Protein AF-A0A819YA08-F1 (afdb_monomer_lite)

Secondary structure (DSSP, 8-state):
--------------HHHHHHHHHHHHHHHHHIIIIIHHHHHHHHHHHHHHT---TTSTTTHHHHHHHHHHHHHHHHHHHHHHHH-TTSS--S---TTSPPSS---PPPTT----S-HHHHHHHHHTSS-TTS---HHHHHHHHHHHH---HHHH-

Radius of gyration: 28.27 Å; chains: 1; bounding box: 55×30×80 Å

Foldseek 3Di:
DDDDPPPPPPCPDDPVVVVVVVVVVVVVVVCCVPPVVVVVVVVVVVVVVVVDPDPVVPVVVVVVVVCVVVVVVVVVVVVVVVVVCPPPPDPPPPPVPDDPPFDFDDQDPQADDDPDPVLCRCLRRVLAVVSSDHDLVSQLVSCCPPVVDDSVVSD

InterPro domains:
  IPR000028 Chloroperoxidase [PF01328] (102-154)
  IPR000028 Chloroperoxidase [PS51405] (100-155)
  IPR036851 Chloroperoxidase-like superfamily [G3DSA:1.10.489.10] (84-155)
  IPR036851 Chloroperoxidase-like superfamily [SSF47571] (97-154)

Sequence (155 aa):
MSNTVGSVANRAGRPKDRQLIKILFINITVYIIFNLMPAVMYPYQQIVQYQSKSLAQSQMNSFLMVSSPIIFFIWVILIVQCFSFPHLASKRNLDCNQPPDHPFIPPGPNDIRGPCPALNTAANHGYLNRSGITNFDELVIMQQDLYNIGLDLAI

Organism: NCBI:txid433720

pLDDT: mean 73.04, std 16.31, range [37.31, 95.19]

Structure (mmCIF, N/CA/C/O backbone):
data_AF-A0A819YA08-F1
#
_entry.id   AF-A0A819YA08-F1
#
loop_
_atom_site.group_PDB
_atom_site.id
_atom_site.type_symbol
_atom_site.label_atom_id
_atom_site.label_alt_id
_atom_site.label_comp_id
_atom_site.label_asym_id
_atom_site.label_entity_id
_atom_site.label_seq_id
_atom_site.pdbx_PDB_ins_code
_atom_site.Cartn_x
_atom_site.Cartn_y
_atom_site.Cartn_z
_atom_site.occupancy
_atom_site.B_iso_or_equiv
_atom_site.auth_seq_id
_atom_site.auth_comp_id
_atom_site.auth_asym_id
_atom_site.auth_atom_id
_atom_site.pdbx_PDB_model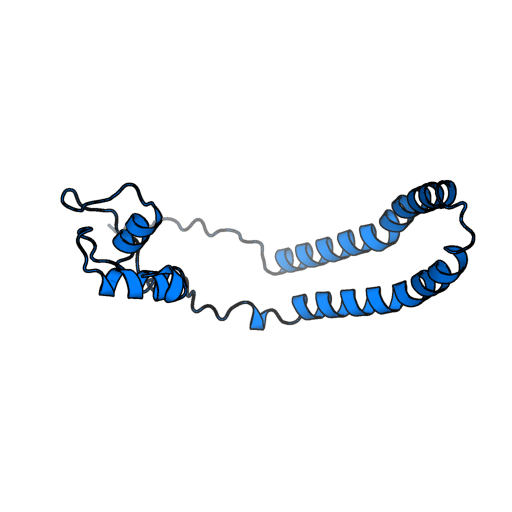_num
ATOM 1 N N . MET A 1 1 ? 33.348 3.779 -28.160 1.00 37.31 1 MET A N 1
ATOM 2 C CA . MET A 1 1 ? 33.916 4.583 -27.057 1.00 37.31 1 MET A CA 1
ATOM 3 C C . MET A 1 1 ? 32.957 4.468 -25.886 1.00 37.31 1 MET A C 1
ATOM 5 O O . MET A 1 1 ? 31.888 5.058 -25.926 1.00 37.31 1 MET A O 1
ATOM 9 N N . SER A 1 2 ? 33.266 3.572 -24.947 1.00 38.41 2 SER A N 1
ATOM 10 C CA . SER A 1 2 ? 32.428 3.296 -23.777 1.00 38.41 2 SER A CA 1
ATOM 11 C C . SER A 1 2 ? 32.820 4.286 -22.685 1.00 38.41 2 SER A C 1
ATOM 13 O O . SER A 1 2 ? 33.953 4.247 -22.208 1.00 38.41 2 SER A O 1
ATOM 15 N N . ASN A 1 3 ? 31.933 5.225 -22.361 1.00 38.25 3 ASN A N 1
ATOM 16 C CA . ASN A 1 3 ? 32.202 6.233 -21.343 1.00 38.25 3 ASN A CA 1
ATOM 17 C C . ASN A 1 3 ? 32.095 5.594 -19.957 1.00 38.25 3 ASN A C 1
ATOM 19 O O . 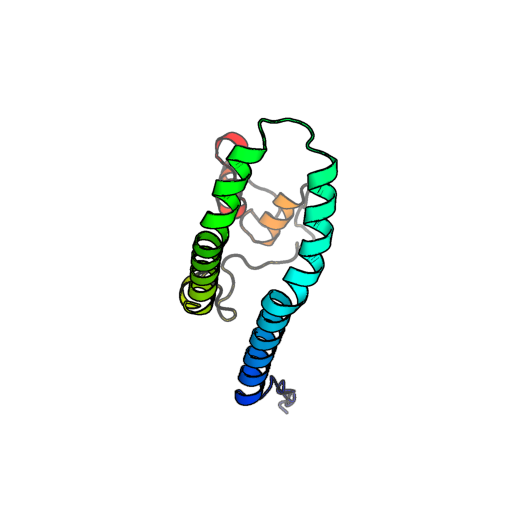ASN A 1 3 ? 31.022 5.194 -19.509 1.00 38.25 3 ASN A O 1
ATOM 23 N N . THR A 1 4 ? 33.239 5.515 -19.285 1.00 42.03 4 THR A N 1
ATOM 24 C CA . THR A 1 4 ? 33.392 5.179 -17.873 1.00 42.03 4 THR A CA 1
ATOM 25 C C . THR A 1 4 ? 32.688 6.228 -17.017 1.00 42.03 4 THR A C 1
ATOM 27 O O . THR A 1 4 ? 33.239 7.296 -16.748 1.00 42.03 4 THR A O 1
ATOM 30 N N . VAL A 1 5 ? 31.472 5.924 -16.563 1.00 49.31 5 VAL A N 1
ATOM 31 C CA . VAL A 1 5 ? 30.887 6.604 -15.406 1.00 49.31 5 VAL A CA 1
ATOM 32 C C . VAL A 1 5 ? 31.744 6.206 -14.212 1.00 49.31 5 VAL A C 1
ATOM 34 O O . VAL A 1 5 ? 31.697 5.069 -13.746 1.00 49.31 5 VAL A O 1
ATOM 37 N N . GLY A 1 6 ? 32.593 7.134 -13.769 1.00 42.81 6 GLY A N 1
ATOM 38 C CA . GLY A 1 6 ? 33.353 6.993 -12.540 1.00 42.81 6 GLY A CA 1
ATOM 39 C C . GLY A 1 6 ? 32.384 6.718 -11.401 1.00 42.81 6 GLY A C 1
ATOM 40 O O . GLY A 1 6 ? 31.619 7.595 -11.003 1.00 42.81 6 GLY A O 1
ATOM 41 N N . SER A 1 7 ? 32.406 5.489 -10.884 1.00 46.91 7 SER A N 1
ATOM 42 C CA . SER A 1 7 ? 31.743 5.182 -9.632 1.00 46.91 7 SER A CA 1
ATOM 43 C C . SER A 1 7 ? 32.436 6.017 -8.564 1.00 46.91 7 SER A C 1
ATOM 45 O O . SER A 1 7 ? 33.548 5.703 -8.130 1.00 46.91 7 SER A O 1
ATOM 47 N N . VAL A 1 8 ? 31.775 7.093 -8.144 1.00 54.44 8 VAL A N 1
ATOM 48 C CA . VAL A 1 8 ? 31.966 7.674 -6.822 1.00 54.44 8 VAL A CA 1
ATOM 49 C C . VAL A 1 8 ? 31.598 6.557 -5.854 1.00 54.44 8 VAL A C 1
ATOM 51 O O . VAL A 1 8 ? 30.450 6.395 -5.451 1.00 54.44 8 VAL A O 1
ATOM 54 N N . ALA A 1 9 ? 32.578 5.699 -5.574 1.00 49.81 9 ALA A N 1
ATOM 55 C CA . ALA A 1 9 ? 32.492 4.702 -4.539 1.00 49.81 9 ALA A CA 1
ATOM 56 C C . ALA A 1 9 ? 32.300 5.494 -3.254 1.00 49.81 9 ALA A C 1
ATOM 58 O O . ALA A 1 9 ? 33.230 6.115 -2.732 1.00 49.81 9 ALA A O 1
ATOM 59 N N . ASN A 1 10 ? 31.045 5.527 -2.810 1.00 50.22 10 ASN A N 1
ATOM 60 C CA . ASN A 1 10 ? 30.662 5.937 -1.481 1.00 50.22 10 ASN A CA 1
ATOM 61 C C . ASN A 1 10 ? 31.687 5.335 -0.523 1.00 50.22 10 ASN A C 1
ATOM 63 O O . ASN A 1 10 ? 31.723 4.120 -0.324 1.00 50.22 10 ASN A O 1
ATOM 67 N N . ARG A 1 11 ? 32.522 6.191 0.076 1.00 54.16 11 ARG A N 1
ATOM 68 C CA . ARG A 1 11 ? 33.261 5.877 1.299 1.00 54.16 11 ARG A CA 1
ATOM 69 C C . ARG A 1 11 ? 32.237 5.724 2.428 1.00 54.16 11 ARG A C 1
ATOM 71 O O . ARG A 1 11 ? 32.234 6.483 3.388 1.00 54.16 11 ARG A O 1
ATOM 78 N N . ALA A 1 12 ? 31.328 4.759 2.294 1.00 55.66 12 ALA A N 1
ATOM 79 C CA . ALA A 1 12 ? 30.612 4.198 3.416 1.00 55.66 12 ALA A CA 1
ATOM 80 C C . ALA A 1 12 ? 31.709 3.670 4.344 1.00 55.66 12 ALA A C 1
ATOM 82 O O . ALA A 1 12 ? 32.498 2.817 3.934 1.00 55.66 12 ALA A O 1
ATOM 83 N N . GLY A 1 13 ? 31.826 4.297 5.520 1.00 57.44 13 GLY A N 1
ATOM 84 C CA . GLY A 1 13 ? 32.963 4.177 6.433 1.00 57.44 13 GLY A CA 1
ATOM 85 C C . GLY A 1 13 ? 33.470 2.746 6.573 1.00 57.44 13 GLY A C 1
ATOM 86 O O . GLY A 1 13 ? 32.684 1.790 6.567 1.00 57.44 13 GLY A O 1
ATOM 87 N N . ARG A 1 14 ? 34.798 2.604 6.686 1.00 60.56 14 ARG A N 1
ATOM 88 C CA . ARG A 1 14 ? 35.455 1.297 6.801 1.00 60.56 14 ARG A CA 1
ATOM 89 C C . ARG A 1 14 ? 34.771 0.504 7.922 1.00 60.56 14 ARG A C 1
ATOM 91 O O . ARG A 1 14 ? 34.310 1.100 8.891 1.00 60.56 14 ARG A O 1
ATOM 98 N N . PRO A 1 15 ? 34.709 -0.834 7.858 1.00 61.12 15 PRO A N 1
ATOM 99 C CA . PRO A 1 15 ? 33.990 -1.643 8.849 1.00 61.12 15 PRO A CA 1
ATOM 100 C C . PRO A 1 15 ? 34.398 -1.360 10.310 1.00 61.12 15 PRO A C 1
ATOM 102 O O . PRO A 1 15 ? 33.568 -1.500 11.206 1.00 61.12 15 PRO A O 1
ATOM 105 N N . LYS A 1 16 ? 35.628 -0.877 10.550 1.00 64.62 16 LYS A N 1
ATOM 106 C CA . LYS A 1 16 ? 36.097 -0.385 11.859 1.00 64.62 16 LYS A CA 1
ATOM 107 C C . LYS A 1 16 ? 35.361 0.883 12.333 1.00 64.62 16 LYS A C 1
ATOM 109 O O . LYS A 1 16 ? 35.010 0.973 13.504 1.00 64.62 16 LYS A O 1
ATOM 114 N N . ASP A 1 17 ? 35.044 1.801 11.424 1.00 63.62 17 ASP A N 1
ATOM 115 C CA . ASP A 1 17 ? 34.354 3.068 11.699 1.00 63.62 17 ASP A CA 1
ATOM 116 C C . ASP A 1 17 ? 32.878 2.820 12.066 1.00 63.62 17 ASP A C 1
ATOM 118 O O . ASP A 1 17 ? 32.336 3.441 12.978 1.00 63.62 17 ASP A O 1
ATOM 122 N N . ARG A 1 18 ? 32.233 1.830 11.428 1.00 64.62 18 ARG A N 1
ATOM 123 C CA . ARG A 1 18 ? 30.847 1.431 11.741 1.00 64.62 18 ARG A CA 1
ATOM 124 C C . ARG A 1 18 ? 30.721 0.791 13.127 1.00 64.62 18 ARG A C 1
ATOM 126 O O . ARG A 1 18 ? 29.707 0.986 13.793 1.00 64.62 18 ARG A O 1
ATOM 133 N N . GLN A 1 19 ? 31.726 0.031 13.561 1.00 68.38 19 GLN A N 1
ATOM 134 C CA . GLN A 1 19 ? 31.743 -0.551 14.907 1.00 68.38 19 GLN A CA 1
ATOM 135 C C . GLN A 1 19 ? 32.005 0.514 15.976 1.00 68.38 19 GLN A C 1
ATOM 137 O O . GLN A 1 19 ? 31.343 0.516 17.011 1.00 68.38 19 GLN A O 1
ATOM 142 N N . LEU A 1 20 ? 32.891 1.473 15.696 1.00 75.19 20 LEU A N 1
ATOM 143 C CA . LEU A 1 20 ? 33.185 2.569 16.617 1.00 75.19 20 LEU A CA 1
ATOM 144 C C . LEU A 1 20 ? 31.960 3.470 16.854 1.00 75.19 20 LEU A C 1
ATOM 146 O O . LEU A 1 20 ? 31.660 3.809 17.996 1.00 75.19 20 LEU A O 1
ATOM 150 N N . ILE A 1 21 ? 31.199 3.783 15.798 1.00 78.12 21 ILE A N 1
ATOM 151 C CA . ILE A 1 21 ? 29.953 4.563 15.904 1.00 78.12 21 ILE A CA 1
ATOM 152 C C . ILE A 1 21 ? 28.917 3.829 16.771 1.00 78.12 21 ILE A C 1
ATOM 154 O O . ILE A 1 21 ? 28.285 4.448 17.623 1.00 78.12 21 ILE A O 1
ATOM 158 N N . LYS A 1 22 ? 28.775 2.504 16.620 1.00 75.62 22 LYS A N 1
ATOM 159 C CA . LYS A 1 22 ? 27.851 1.702 17.444 1.00 75.62 22 LYS A CA 1
ATOM 160 C C . LYS A 1 22 ? 28.228 1.720 18.927 1.00 75.62 22 LYS A C 1
ATOM 162 O O . LYS A 1 22 ? 27.358 1.919 19.769 1.00 75.62 22 LYS A O 1
ATOM 167 N N . ILE A 1 23 ? 29.513 1.550 19.241 1.00 80.81 23 ILE A N 1
ATOM 168 C CA . ILE A 1 23 ? 30.017 1.578 20.623 1.00 80.81 23 ILE A CA 1
ATOM 169 C C . ILE A 1 23 ? 29.797 2.961 21.250 1.00 80.81 23 ILE A C 1
ATOM 171 O O . ILE A 1 23 ? 29.382 3.056 22.404 1.00 80.81 23 ILE A O 1
ATOM 175 N N . LEU A 1 24 ? 30.012 4.033 20.483 1.00 81.44 24 LEU A N 1
ATOM 176 C CA . LEU A 1 24 ? 29.806 5.400 20.956 1.00 81.44 24 LEU A CA 1
ATOM 177 C C . LEU A 1 24 ? 28.328 5.681 21.281 1.00 81.44 24 LEU A C 1
ATOM 179 O O . LEU A 1 24 ? 28.034 6.226 22.342 1.00 81.44 24 LEU A O 1
ATOM 183 N N . PHE A 1 25 ? 27.396 5.249 20.425 1.00 80.62 25 PHE A N 1
ATOM 184 C CA . PHE A 1 25 ? 25.956 5.397 20.675 1.00 80.62 25 PHE A CA 1
ATOM 185 C C . PHE A 1 25 ? 25.489 4.638 21.922 1.00 80.62 25 PHE A C 1
ATOM 187 O O . PHE A 1 25 ? 24.717 5.180 22.714 1.00 80.62 25 PHE A O 1
ATOM 194 N N . ILE A 1 26 ? 25.979 3.411 22.128 1.00 80.50 26 ILE A N 1
ATOM 195 C CA . ILE A 1 26 ? 25.648 2.615 23.318 1.00 80.50 26 ILE A CA 1
ATOM 196 C C . ILE A 1 26 ? 26.176 3.307 24.580 1.00 80.50 26 ILE A C 1
ATOM 198 O O . ILE A 1 26 ? 25.411 3.522 25.518 1.00 80.50 26 ILE A O 1
ATOM 202 N N . ASN A 1 27 ? 27.442 3.732 24.589 1.00 81.62 27 ASN A N 1
ATOM 203 C CA . ASN A 1 27 ? 28.044 4.385 25.754 1.00 81.62 27 ASN A CA 1
ATOM 204 C C . ASN A 1 27 ? 27.365 5.717 26.112 1.00 81.62 27 ASN A C 1
ATOM 206 O O . ASN A 1 27 ? 27.116 5.971 27.289 1.00 81.62 27 ASN A O 1
ATOM 210 N N . ILE A 1 28 ? 27.010 6.542 25.120 1.00 84.81 28 ILE A N 1
ATOM 211 C CA . ILE A 1 28 ? 26.288 7.805 25.353 1.00 84.81 28 ILE A CA 1
ATOM 212 C C . ILE A 1 28 ? 24.889 7.533 25.919 1.00 84.81 28 ILE A C 1
ATOM 214 O O . ILE A 1 28 ? 24.477 8.176 26.882 1.00 84.81 28 ILE A O 1
ATOM 218 N N . THR A 1 29 ? 24.173 6.554 25.365 1.00 76.94 29 THR A N 1
ATOM 219 C CA . THR A 1 29 ? 22.814 6.214 25.816 1.00 76.94 29 THR A CA 1
ATOM 220 C C . THR A 1 29 ? 22.821 5.685 27.250 1.00 76.94 29 THR A C 1
ATOM 222 O O . THR A 1 29 ? 22.025 6.127 28.076 1.00 76.94 29 THR A O 1
ATOM 225 N N . VAL A 1 30 ? 23.766 4.798 27.582 1.00 81.44 30 VAL A N 1
ATOM 226 C CA . VAL A 1 30 ? 23.951 4.284 28.948 1.00 81.44 30 VAL A CA 1
ATOM 227 C C . VAL A 1 30 ? 24.315 5.423 29.906 1.00 81.44 30 VAL A C 1
ATOM 229 O O . VAL A 1 30 ? 23.731 5.525 30.982 1.00 81.44 30 VAL A O 1
ATOM 232 N N . TYR A 1 31 ? 25.204 6.339 29.514 1.00 80.00 31 TYR A N 1
ATOM 233 C CA . TYR A 1 31 ? 25.564 7.483 30.353 1.00 80.00 31 TYR A CA 1
ATOM 234 C C . TYR A 1 31 ? 24.362 8.391 30.657 1.00 80.00 31 TYR A C 1
ATOM 236 O O . TYR A 1 31 ? 24.148 8.740 31.817 1.00 80.00 31 TYR A O 1
ATOM 244 N N . ILE A 1 32 ? 23.544 8.721 29.653 1.00 77.06 32 ILE A N 1
ATOM 245 C CA . ILE A 1 32 ? 22.340 9.550 29.824 1.00 77.06 32 ILE A CA 1
ATOM 246 C C . ILE A 1 32 ? 21.328 8.860 30.750 1.00 77.06 32 ILE A C 1
ATOM 248 O O . ILE A 1 32 ? 20.813 9.481 31.678 1.00 77.06 32 ILE A O 1
ATOM 252 N N . ILE A 1 33 ? 21.072 7.568 30.549 1.00 74.06 33 ILE A N 1
ATOM 253 C CA . ILE A 1 33 ? 20.086 6.823 31.343 1.00 74.06 33 ILE A CA 1
ATOM 254 C C . ILE A 1 33 ? 20.516 6.713 32.809 1.00 74.06 33 ILE A C 1
ATOM 256 O O . ILE A 1 33 ? 19.705 6.951 33.700 1.00 74.06 33 ILE A O 1
ATOM 260 N N . PHE A 1 34 ? 21.781 6.383 33.075 1.00 75.88 34 PHE A N 1
ATOM 261 C CA . PHE A 1 34 ? 22.237 6.129 34.443 1.00 75.88 34 PHE A CA 1
ATOM 262 C C . PHE A 1 34 ? 22.668 7.389 35.202 1.00 75.88 34 PHE A C 1
ATOM 264 O O . PHE A 1 34 ? 22.540 7.411 36.422 1.00 75.88 34 PHE A O 1
ATOM 271 N N . ASN A 1 35 ? 23.140 8.441 34.519 1.00 75.69 35 ASN A N 1
ATOM 272 C CA . ASN A 1 35 ? 23.622 9.658 35.187 1.00 75.69 35 ASN A CA 1
ATOM 273 C C . ASN A 1 35 ? 22.678 10.860 35.049 1.00 75.69 35 ASN A C 1
ATOM 275 O O . ASN A 1 35 ? 22.601 11.661 35.977 1.00 75.69 35 ASN A O 1
ATOM 279 N N . LEU A 1 36 ? 21.943 11.004 33.937 1.00 72.56 36 LEU A N 1
ATOM 280 C CA . LEU A 1 36 ? 21.082 12.176 33.712 1.00 72.56 36 LEU A CA 1
ATOM 281 C C . LEU A 1 36 ? 19.637 11.941 34.172 1.00 72.56 36 LEU A C 1
ATOM 283 O O . LEU A 1 36 ? 19.016 12.838 34.738 1.00 72.56 36 LEU A O 1
ATOM 287 N N . MET A 1 37 ? 19.099 10.733 33.988 1.00 68.50 37 MET A N 1
ATOM 288 C CA . MET A 1 37 ? 17.706 10.432 34.345 1.00 68.50 37 MET A CA 1
ATOM 289 C C . MET A 1 37 ? 17.384 10.575 35.848 1.00 68.50 37 MET A C 1
ATOM 291 O O . MET A 1 37 ? 16.328 11.133 36.161 1.00 68.50 37 MET A O 1
ATOM 295 N N . PRO A 1 38 ? 18.262 10.180 36.797 1.00 65.69 38 PRO A N 1
ATOM 296 C CA . PRO A 1 38 ? 18.008 10.402 38.224 1.00 65.69 38 PRO A CA 1
ATOM 297 C C . PRO A 1 38 ? 17.915 11.891 38.589 1.00 65.69 38 PRO A C 1
ATOM 299 O O . PRO A 1 38 ? 17.104 12.268 39.434 1.00 65.69 38 PRO A O 1
ATOM 302 N N . ALA A 1 39 ? 18.694 12.746 37.915 1.00 65.56 39 ALA A N 1
ATOM 303 C CA . ALA A 1 39 ? 18.707 14.188 38.161 1.00 65.56 39 ALA A CA 1
ATOM 304 C C . ALA A 1 39 ? 17.410 14.883 37.701 1.00 65.56 39 ALA A C 1
ATOM 306 O O . ALA A 1 39 ? 16.998 15.868 38.308 1.00 65.56 39 ALA A O 1
ATOM 307 N N . VAL A 1 40 ? 16.738 14.354 36.671 1.00 64.81 40 VAL A N 1
ATOM 308 C CA . VAL A 1 40 ? 15.457 14.889 36.167 1.00 64.81 40 VAL A CA 1
ATOM 309 C C . VAL A 1 40 ? 14.254 14.309 36.926 1.00 64.81 40 VAL A C 1
ATOM 311 O O . VAL A 1 40 ? 13.243 14.989 37.094 1.00 64.81 40 VAL A O 1
ATOM 314 N N . MET A 1 41 ? 14.360 13.080 37.445 1.00 64.25 41 MET A N 1
ATOM 315 C CA . MET A 1 41 ? 13.287 12.429 38.212 1.00 64.25 41 MET A CA 1
ATOM 316 C C . MET A 1 41 ? 13.147 12.985 39.642 1.00 64.25 41 MET A C 1
ATOM 318 O O . MET A 1 41 ? 12.033 13.077 40.159 1.00 64.25 41 MET A O 1
ATOM 322 N N . TYR A 1 42 ? 14.253 13.392 40.277 1.00 63.88 42 TYR A N 1
ATOM 323 C CA . TYR A 1 42 ? 14.259 13.908 41.652 1.00 63.88 42 TYR A CA 1
ATOM 324 C C . TYR A 1 42 ? 13.330 15.124 41.886 1.00 63.88 42 TYR A C 1
ATOM 326 O O . TYR A 1 42 ? 12.555 15.091 42.846 1.00 63.88 42 TYR A O 1
ATOM 334 N N . PRO A 1 43 ? 13.299 16.168 41.027 1.00 60.50 43 PRO A N 1
ATOM 335 C CA . PRO A 1 43 ? 12.335 17.259 41.190 1.00 60.50 43 PRO A CA 1
ATOM 336 C C . PRO A 1 43 ? 10.892 16.841 40.862 1.00 60.50 43 PRO A C 1
ATOM 338 O O . PRO A 1 43 ? 9.953 17.423 41.402 1.00 60.50 43 PRO A O 1
ATOM 341 N N . TYR A 1 44 ? 10.693 15.818 40.024 1.00 59.56 44 TYR A N 1
ATOM 342 C CA . TYR A 1 44 ? 9.356 15.348 39.647 1.00 59.56 44 TYR A CA 1
ATOM 343 C C . TYR A 1 44 ? 8.642 14.669 40.825 1.00 59.56 44 TYR A C 1
ATOM 345 O O . TYR A 1 44 ? 7.456 14.897 41.053 1.00 59.56 44 TYR A O 1
ATOM 353 N N . GLN A 1 45 ? 9.373 13.899 41.638 1.00 58.66 45 GLN A N 1
ATOM 354 C CA . GLN A 1 45 ? 8.804 13.239 42.820 1.00 58.66 45 GLN A CA 1
ATOM 355 C C . GLN A 1 45 ? 8.335 14.233 43.894 1.00 58.66 45 GLN A C 1
ATOM 357 O O . GLN A 1 45 ? 7.327 13.981 44.555 1.00 58.66 45 GLN A O 1
ATOM 362 N N . GLN A 1 46 ? 9.006 15.381 44.032 1.00 59.22 46 GLN A N 1
ATOM 363 C CA . GLN A 1 46 ? 8.620 16.425 44.991 1.00 59.22 46 GLN A CA 1
ATOM 364 C C . GLN A 1 46 ? 7.289 17.101 44.608 1.00 59.22 46 GLN A C 1
ATOM 366 O O . GLN A 1 46 ? 6.485 17.423 45.481 1.00 59.22 46 GLN A O 1
ATOM 371 N N . ILE A 1 47 ? 7.011 17.254 43.307 1.00 60.78 47 ILE A N 1
ATOM 372 C CA . ILE A 1 47 ? 5.769 17.873 42.809 1.00 60.78 47 ILE A CA 1
ATOM 373 C C . ILE A 1 47 ? 4.551 16.969 43.071 1.00 60.78 47 ILE A C 1
ATOM 375 O O . ILE A 1 47 ? 3.512 17.447 43.525 1.00 60.78 47 ILE A O 1
ATOM 379 N N . VAL A 1 48 ? 4.675 15.653 42.865 1.00 59.41 48 VAL A N 1
ATOM 380 C CA . VAL A 1 48 ? 3.553 14.703 43.029 1.00 59.41 48 VAL A CA 1
ATOM 381 C C . VAL A 1 48 ? 3.184 14.483 44.509 1.00 59.41 48 VAL A C 1
ATOM 383 O O . VAL A 1 48 ? 2.022 14.219 44.833 1.00 59.41 48 VAL A O 1
ATOM 386 N N . GLN A 1 49 ? 4.132 14.658 45.441 1.00 55.19 49 GLN A N 1
ATOM 387 C CA . GLN A 1 49 ? 3.842 14.583 46.881 1.00 55.19 49 GLN A CA 1
ATOM 388 C C . GLN A 1 49 ? 2.996 15.758 47.395 1.00 55.19 49 GLN A C 1
ATOM 390 O O . GLN A 1 49 ? 2.197 15.568 48.311 1.00 55.19 49 GLN A O 1
ATOM 395 N N . TYR A 1 50 ? 3.089 16.947 46.787 1.00 54.34 50 TYR A N 1
ATOM 396 C CA . TYR A 1 50 ? 2.293 18.106 47.215 1.00 54.34 50 TYR A CA 1
ATOM 397 C C . TYR A 1 50 ? 0.790 17.938 46.926 1.00 54.34 50 TYR A C 1
ATOM 399 O O . TYR A 1 50 ? -0.053 18.479 47.641 1.00 54.34 50 TYR A O 1
ATOM 407 N N . GLN A 1 51 ? 0.436 17.153 45.903 1.00 55.19 51 GLN A N 1
ATOM 408 C CA . GLN A 1 51 ? -0.940 17.028 45.415 1.00 55.19 51 GLN A CA 1
ATOM 409 C C . GLN A 1 51 ? -1.741 15.880 46.060 1.00 55.19 51 GLN A C 1
ATOM 411 O O . GLN A 1 51 ? -2.947 15.778 45.845 1.00 55.19 51 GLN A O 1
ATOM 416 N N . SER A 1 52 ? -1.113 15.026 46.879 1.00 54.97 52 SER A N 1
ATOM 417 C CA . SER A 1 52 ? -1.729 13.804 47.420 1.00 54.97 52 SER A CA 1
ATOM 418 C C . SER A 1 52 ? -1.931 13.840 48.940 1.00 54.97 52 SER A C 1
ATOM 420 O O . SER A 1 52 ? -1.496 12.957 49.674 1.00 54.97 52 SER A O 1
ATOM 422 N N . LYS A 1 53 ? -2.696 14.815 49.444 1.00 54.53 53 LYS A N 1
ATOM 423 C CA . LYS A 1 53 ? -3.357 14.654 50.754 1.00 54.53 53 LYS A CA 1
ATOM 424 C C . LYS A 1 53 ? -4.618 13.793 50.607 1.00 54.53 53 LYS A C 1
ATOM 426 O O . LYS A 1 53 ? -5.732 14.280 50.756 1.00 54.53 53 LYS A O 1
ATOM 431 N N . SER A 1 54 ? -4.455 12.501 50.324 1.00 57.31 54 SER A N 1
ATOM 432 C CA . SER A 1 54 ? -5.470 11.497 50.663 1.00 57.31 54 SER A CA 1
ATOM 433 C C . SER A 1 54 ? -4.780 10.208 51.113 1.00 57.31 54 SER A C 1
ATOM 435 O O . SER A 1 54 ? -3.872 9.694 50.461 1.00 57.31 54 SER A O 1
ATOM 437 N N . LEU A 1 55 ? -5.178 9.715 52.286 1.00 56.19 55 LEU A N 1
ATOM 438 C CA . LEU A 1 55 ? -4.495 8.662 53.048 1.00 56.19 55 LEU A CA 1
ATOM 439 C C . LEU A 1 55 ? -4.457 7.287 52.337 1.00 56.19 55 LEU A C 1
ATOM 441 O O . LEU A 1 55 ? -3.792 6.373 52.815 1.00 56.19 55 LEU A O 1
ATOM 445 N N . ALA A 1 56 ? -5.139 7.139 51.195 1.00 52.22 56 ALA A N 1
ATOM 446 C CA . ALA A 1 56 ? -5.232 5.896 50.428 1.00 52.22 56 ALA A CA 1
ATOM 447 C C . ALA A 1 56 ? -4.043 5.647 49.472 1.00 52.22 56 ALA A C 1
ATOM 449 O O . ALA A 1 56 ? -3.805 4.508 49.079 1.00 52.22 56 ALA A O 1
ATOM 450 N N . GLN A 1 57 ? -3.256 6.674 49.122 1.00 54.47 57 GLN A N 1
ATOM 451 C CA . GLN A 1 57 ? -2.167 6.546 48.135 1.00 54.47 57 GLN A CA 1
ATOM 452 C C . GLN A 1 57 ? -0.850 5.998 48.724 1.00 54.47 57 GLN A C 1
ATOM 454 O O . GLN A 1 57 ? -0.001 5.491 47.993 1.00 54.47 57 GLN A O 1
ATOM 459 N N . SER A 1 58 ? -0.675 6.059 50.048 1.00 53.59 58 SER A N 1
ATOM 460 C CA . SER A 1 58 ? 0.547 5.602 50.733 1.00 53.59 58 SER A CA 1
ATOM 461 C C . SER A 1 58 ? 0.812 4.096 50.544 1.00 53.59 58 SER A C 1
ATOM 463 O O . SER A 1 58 ? 1.959 3.692 50.370 1.00 53.59 58 SER A O 1
ATOM 465 N N . GLN A 1 59 ? -0.240 3.271 50.470 1.00 51.62 59 GLN A N 1
ATOM 466 C CA . GLN A 1 59 ? -0.118 1.808 50.370 1.00 51.62 59 GLN A CA 1
ATOM 467 C C . GLN A 1 59 ? 0.210 1.317 48.944 1.00 51.62 59 GLN A C 1
ATOM 469 O O . GLN A 1 59 ? 0.895 0.310 48.781 1.00 51.62 59 GLN A O 1
ATOM 474 N N . MET A 1 60 ? -0.209 2.044 47.899 1.00 53.72 60 MET A N 1
ATOM 475 C CA . MET A 1 60 ? 0.060 1.675 46.495 1.00 53.72 60 MET A CA 1
ATOM 476 C C . MET A 1 60 ? 1.475 2.069 46.032 1.00 53.72 60 MET A C 1
ATOM 478 O O . MET A 1 60 ? 2.002 1.503 45.073 1.00 53.72 60 MET A O 1
ATOM 482 N N . ASN A 1 61 ? 2.127 3.001 46.736 1.00 56.69 61 ASN A N 1
ATOM 483 C CA . ASN A 1 61 ? 3.469 3.487 46.401 1.00 56.69 61 ASN A CA 1
ATOM 484 C C . ASN A 1 61 ? 4.597 2.537 46.846 1.00 56.69 61 ASN A C 1
ATOM 486 O O . ASN A 1 61 ? 5.704 2.617 46.317 1.00 56.69 61 ASN A O 1
ATOM 490 N N . SER A 1 62 ? 4.333 1.603 47.765 1.00 56.00 62 SER A N 1
ATOM 491 C CA . SER A 1 62 ? 5.316 0.593 48.181 1.00 56.00 62 SER A CA 1
ATOM 492 C C . SER A 1 62 ? 5.519 -0.486 47.113 1.00 56.00 62 SER A C 1
ATOM 494 O O . SER A 1 62 ? 6.631 -0.971 46.936 1.00 56.00 62 SER A O 1
ATOM 496 N N . PHE A 1 63 ? 4.473 -0.829 46.353 1.00 55.91 63 PHE A N 1
ATOM 497 C CA . PHE A 1 63 ? 4.547 -1.866 45.318 1.00 55.91 63 PHE A CA 1
ATOM 498 C C . PHE A 1 63 ? 5.288 -1.375 44.063 1.00 55.91 63 PHE A C 1
ATOM 500 O O . PHE A 1 63 ? 6.112 -2.098 43.504 1.00 55.91 63 PHE A O 1
ATOM 507 N N . LEU A 1 64 ? 5.079 -0.109 43.679 1.00 55.53 64 LEU A N 1
ATOM 508 C CA . LEU A 1 64 ? 5.722 0.512 42.513 1.00 55.53 64 LEU A CA 1
ATOM 509 C C . LEU A 1 64 ? 7.228 0.785 42.703 1.00 55.53 64 LEU A C 1
ATOM 511 O O . LEU A 1 64 ? 7.960 0.862 41.718 1.00 55.53 64 LEU A O 1
ATOM 515 N N . MET A 1 65 ? 7.719 0.893 43.945 1.00 53.72 65 MET A N 1
ATOM 516 C CA . MET A 1 65 ? 9.153 1.075 44.220 1.00 53.72 65 MET A CA 1
ATOM 517 C C . MET A 1 65 ? 9.960 -0.235 44.184 1.00 53.72 65 MET A C 1
ATOM 519 O O . MET A 1 65 ? 11.163 -0.183 43.939 1.00 53.72 65 MET A O 1
ATOM 523 N N . VAL A 1 66 ? 9.327 -1.404 44.368 1.00 56.31 66 VAL A N 1
ATOM 524 C CA . VAL A 1 66 ? 10.014 -2.718 44.380 1.00 56.31 66 VAL A CA 1
ATOM 525 C C . VAL A 1 66 ? 9.910 -3.442 43.029 1.00 56.31 66 VAL A C 1
ATOM 527 O O . VAL A 1 66 ? 10.785 -4.234 42.684 1.00 56.31 66 VAL A O 1
ATOM 530 N N . SER A 1 67 ? 8.898 -3.135 42.208 1.00 57.19 67 SER A N 1
ATOM 531 C CA . SER A 1 67 ? 8.730 -3.718 40.864 1.00 57.19 67 SER A CA 1
ATOM 532 C C . SER A 1 67 ? 9.535 -3.011 39.762 1.00 57.19 67 SER A C 1
ATOM 534 O O . SER A 1 67 ? 9.720 -3.569 38.680 1.00 57.19 67 SER A O 1
ATOM 536 N N . SER A 1 68 ? 10.040 -1.803 40.031 1.00 65.00 68 SER A N 1
ATOM 537 C CA . SER A 1 68 ? 10.798 -0.975 39.081 1.00 65.00 68 SER A CA 1
ATOM 538 C C . SER A 1 68 ? 12.078 -1.632 38.520 1.00 65.00 68 SER A C 1
ATOM 540 O O . SER A 1 68 ? 12.254 -1.605 37.301 1.00 65.00 68 SER A O 1
ATOM 542 N N . PRO A 1 69 ? 12.947 -2.307 39.309 1.00 67.12 69 PRO A N 1
ATOM 543 C CA . PRO A 1 69 ? 14.146 -2.925 38.744 1.00 67.12 69 PRO A CA 1
ATOM 544 C C . PRO A 1 69 ? 13.816 -4.138 37.870 1.00 67.12 69 PRO A C 1
ATOM 546 O O . PRO A 1 69 ? 14.374 -4.264 36.788 1.00 67.12 69 PRO A O 1
ATOM 549 N N . ILE A 1 70 ? 12.884 -5.008 38.275 1.00 72.81 70 ILE A N 1
ATOM 550 C CA . ILE A 1 70 ? 12.557 -6.231 37.519 1.00 72.81 70 ILE A CA 1
ATOM 551 C C . ILE A 1 70 ? 11.907 -5.879 36.179 1.00 72.81 70 ILE A C 1
ATOM 553 O O . ILE A 1 70 ? 12.288 -6.433 35.151 1.00 72.81 70 ILE A O 1
ATOM 557 N N . ILE A 1 71 ? 10.983 -4.915 36.165 1.00 74.06 71 ILE A N 1
ATOM 558 C CA . ILE A 1 71 ? 10.352 -4.444 34.926 1.00 74.06 71 ILE A CA 1
ATOM 559 C C . ILE A 1 71 ? 11.389 -3.758 34.028 1.00 74.06 71 ILE A C 1
ATOM 561 O O . ILE A 1 71 ? 11.401 -4.017 32.829 1.00 74.06 71 ILE A O 1
ATOM 565 N N . PHE A 1 72 ? 12.308 -2.963 34.587 1.00 70.44 72 PHE A N 1
ATOM 566 C CA . PHE A 1 72 ? 13.403 -2.357 33.825 1.00 70.44 72 PHE A CA 1
ATOM 567 C C . PHE A 1 72 ? 14.349 -3.412 33.232 1.00 70.44 72 PHE A C 1
ATOM 569 O O . PHE A 1 72 ? 14.687 -3.332 32.055 1.00 70.44 72 PHE A O 1
ATOM 576 N N . PHE A 1 73 ? 14.720 -4.446 33.994 1.00 74.06 73 PHE A N 1
ATOM 577 C CA . PHE A 1 73 ? 15.549 -5.550 33.501 1.00 74.06 73 PHE A CA 1
ATOM 578 C C . PHE A 1 73 ? 14.836 -6.371 32.421 1.00 74.06 73 PHE A C 1
ATOM 580 O O . PHE A 1 73 ? 15.457 -6.695 31.413 1.00 74.06 73 PHE A O 1
ATOM 587 N N . ILE A 1 74 ? 13.537 -6.648 32.566 1.00 81.12 74 ILE A N 1
ATOM 588 C CA . ILE A 1 74 ? 12.741 -7.334 31.535 1.00 81.12 74 ILE A CA 1
ATOM 589 C C . ILE A 1 74 ? 12.639 -6.467 30.271 1.00 81.12 74 ILE A C 1
ATOM 591 O O . ILE A 1 74 ? 12.826 -6.973 29.167 1.00 81.12 74 ILE A O 1
ATOM 595 N N . TRP A 1 75 ? 12.425 -5.158 30.409 1.00 77.31 75 TRP A N 1
ATOM 596 C CA . TRP A 1 75 ? 12.349 -4.224 29.281 1.00 77.31 75 TRP A CA 1
ATOM 597 C C . TRP A 1 75 ? 13.697 -4.082 28.554 1.00 77.31 75 TRP A C 1
ATOM 599 O O . TRP A 1 75 ? 13.747 -4.120 27.325 1.00 77.31 75 TRP A O 1
ATOM 609 N N . VAL A 1 76 ? 14.808 -4.021 29.297 1.00 80.88 76 VAL A N 1
ATOM 610 C CA . VAL A 1 76 ? 16.171 -4.005 28.740 1.00 80.88 76 VAL A CA 1
ATOM 611 C C . VAL A 1 76 ? 16.502 -5.329 28.055 1.00 80.88 76 VAL A C 1
ATOM 613 O O . VAL A 1 76 ? 17.063 -5.308 26.964 1.00 80.88 76 VAL A O 1
ATOM 616 N N . ILE A 1 77 ? 16.124 -6.477 28.624 1.00 81.38 77 ILE A N 1
ATOM 617 C CA . ILE A 1 77 ? 16.333 -7.788 27.990 1.00 81.38 77 ILE A CA 1
ATOM 618 C C . ILE A 1 77 ? 15.532 -7.892 26.686 1.00 81.38 77 ILE A C 1
ATOM 620 O O . ILE A 1 77 ? 16.093 -8.311 25.675 1.00 81.38 77 ILE A O 1
ATOM 624 N N . LEU A 1 78 ? 14.273 -7.444 26.663 1.00 73.38 78 LEU A N 1
ATOM 625 C CA . LEU A 1 78 ? 13.453 -7.424 25.445 1.00 73.38 78 LEU A CA 1
ATOM 626 C C . LEU A 1 78 ? 14.045 -6.501 24.365 1.00 73.38 78 LEU A C 1
ATOM 628 O O . LEU A 1 78 ? 14.062 -6.858 23.187 1.00 73.38 78 LEU A O 1
ATOM 632 N N . ILE A 1 79 ? 14.615 -5.355 24.748 1.00 78.12 79 ILE A N 1
ATOM 633 C CA . ILE A 1 79 ? 15.297 -4.448 23.811 1.00 78.12 79 ILE A CA 1
ATOM 634 C C . ILE A 1 79 ? 16.629 -5.036 23.320 1.00 78.12 79 ILE A C 1
ATOM 636 O O . ILE A 1 79 ? 16.918 -4.986 22.124 1.00 78.12 79 ILE A O 1
ATOM 640 N N . VAL A 1 80 ? 17.432 -5.641 24.199 1.00 75.06 80 VAL A N 1
ATOM 641 C CA . VAL A 1 80 ? 18.729 -6.252 23.849 1.00 75.06 80 VAL A CA 1
ATOM 642 C C . VAL A 1 80 ? 18.546 -7.491 22.964 1.00 75.06 80 VAL A C 1
ATOM 644 O O . VAL A 1 80 ? 19.341 -7.712 22.045 1.00 75.06 80 VAL A O 1
ATOM 647 N N . GLN A 1 81 ? 17.472 -8.261 23.162 1.00 66.44 81 GLN A N 1
ATOM 648 C CA . GLN A 1 81 ? 17.092 -9.362 22.270 1.00 66.44 81 GLN A CA 1
ATOM 649 C C . GLN A 1 81 ? 16.670 -8.862 20.882 1.00 66.44 81 GLN A C 1
ATOM 651 O O . GLN A 1 81 ? 16.994 -9.504 19.883 1.00 66.44 81 GLN A O 1
ATOM 656 N N . CYS A 1 82 ? 16.066 -7.674 20.799 1.00 57.69 82 CYS A N 1
ATOM 657 C CA . CYS A 1 82 ? 15.743 -7.017 19.531 1.00 57.69 82 CYS A CA 1
ATOM 658 C C . CYS A 1 82 ? 17.003 -6.582 18.751 1.00 57.69 82 CYS A C 1
ATOM 660 O O . CYS A 1 82 ? 17.042 -6.671 17.527 1.00 57.69 82 CYS A O 1
ATOM 662 N N . PHE A 1 83 ? 18.073 -6.172 19.446 1.00 60.62 83 PHE A N 1
ATOM 663 C CA . PHE A 1 83 ? 19.350 -5.802 18.813 1.00 60.62 83 PHE A CA 1
ATOM 664 C C . PHE A 1 83 ? 20.254 -7.000 18.476 1.00 60.62 83 PHE A C 1
ATOM 666 O O . PHE A 1 83 ? 21.085 -6.899 17.570 1.00 60.62 83 PHE A O 1
ATOM 673 N N . SER A 1 84 ? 20.098 -8.127 19.177 1.00 67.38 84 SER A N 1
ATOM 674 C CA . SER A 1 84 ? 20.921 -9.334 18.983 1.00 67.38 84 SER A CA 1
ATOM 675 C C . SER A 1 84 ? 20.373 -10.293 17.917 1.00 67.38 84 SER A C 1
ATOM 677 O O . SER A 1 84 ? 21.135 -11.097 17.385 1.00 67.38 84 SER A O 1
ATOM 679 N N . PHE A 1 85 ? 19.091 -10.183 17.544 1.00 56.09 85 PHE A N 1
ATOM 680 C CA . PHE A 1 85 ? 18.478 -10.950 16.452 1.00 56.09 85 PHE A CA 1
ATOM 681 C C . PHE A 1 85 ? 18.034 -10.043 15.290 1.00 56.09 85 PHE A C 1
ATOM 683 O O . PHE A 1 85 ? 16.840 -9.845 15.074 1.00 56.09 85 PHE A O 1
ATOM 690 N N . PRO A 1 86 ? 18.958 -9.547 14.446 1.00 54.81 86 PRO A N 1
ATOM 691 C CA . PRO A 1 86 ? 18.577 -8.836 13.225 1.00 54.81 86 PRO A CA 1
ATOM 692 C C . PRO A 1 86 ? 17.888 -9.741 12.183 1.00 54.81 86 PRO A C 1
ATOM 694 O O . PRO A 1 86 ? 17.466 -9.255 11.136 1.00 54.81 86 PRO A O 1
ATOM 697 N N . HIS A 1 87 ? 17.766 -11.052 12.429 1.00 55.16 87 HIS A N 1
ATOM 698 C CA . HIS A 1 87 ? 17.366 -12.007 11.395 1.00 55.16 87 HIS A CA 1
ATOM 699 C C . HIS A 1 87 ? 15.851 -12.169 11.183 1.00 55.16 87 HIS A C 1
ATOM 701 O O . HIS A 1 87 ? 15.462 -12.765 10.179 1.00 55.16 87 HIS A O 1
ATOM 707 N N . LEU A 1 88 ? 14.999 -11.621 12.061 1.00 53.62 88 LEU A N 1
ATOM 708 C CA . LEU A 1 88 ? 13.534 -11.683 11.902 1.00 53.62 88 LEU A CA 1
ATOM 709 C C . LEU A 1 88 ? 12.907 -10.392 11.348 1.00 53.62 88 LEU A C 1
ATOM 711 O O . LEU A 1 88 ? 11.743 -10.402 10.964 1.00 53.62 88 LEU A O 1
ATOM 715 N N . ALA A 1 89 ? 13.666 -9.297 11.234 1.00 58.00 89 ALA A N 1
ATOM 716 C CA . ALA A 1 89 ? 13.153 -8.025 10.714 1.00 58.00 89 ALA A CA 1
ATOM 717 C C . ALA A 1 89 ? 13.220 -7.890 9.175 1.00 58.00 89 ALA A C 1
ATOM 719 O O . ALA A 1 89 ? 12.825 -6.858 8.639 1.00 58.00 89 ALA A O 1
ATOM 720 N N . SER A 1 90 ? 13.704 -8.900 8.439 1.00 63.00 90 SER A N 1
ATOM 721 C CA . SER A 1 90 ? 13.821 -8.818 6.974 1.00 63.00 90 SER A CA 1
ATOM 722 C C . SER A 1 90 ? 13.558 -10.150 6.277 1.00 63.00 90 SER A C 1
ATOM 724 O O . SER A 1 90 ? 14.449 -10.776 5.705 1.00 63.00 90 SER A O 1
ATOM 726 N N . LYS A 1 91 ? 12.290 -10.559 6.301 1.00 53.62 91 LYS A N 1
ATOM 727 C CA . LYS A 1 91 ? 11.690 -11.442 5.292 1.00 53.62 91 LYS A CA 1
ATOM 728 C C . LYS A 1 91 ? 10.425 -10.787 4.713 1.00 53.62 91 LYS A C 1
ATOM 730 O O . LYS A 1 91 ? 9.423 -11.452 4.502 1.00 53.62 91 LYS A O 1
ATOM 735 N N . ARG A 1 92 ? 10.449 -9.477 4.435 1.00 56.12 92 ARG A N 1
ATOM 736 C CA . ARG A 1 92 ? 9.740 -9.030 3.228 1.00 56.12 92 ARG A CA 1
ATOM 737 C C . ARG A 1 92 ? 10.715 -9.284 2.096 1.00 56.12 92 ARG A C 1
ATOM 739 O O . ARG A 1 92 ? 11.869 -8.880 2.212 1.00 56.12 92 ARG A O 1
ATOM 746 N N . ASN A 1 93 ? 10.266 -10.003 1.080 1.00 53.72 93 ASN A N 1
ATOM 747 C CA . ASN A 1 93 ? 11.004 -10.355 -0.129 1.00 53.72 93 ASN A CA 1
ATOM 748 C C . ASN A 1 93 ? 11.265 -9.093 -0.987 1.00 53.72 93 ASN A C 1
ATOM 750 O O . ASN A 1 93 ? 10.838 -8.988 -2.126 1.00 53.72 93 ASN A O 1
ATOM 754 N N . LEU A 1 94 ? 11.850 -8.065 -0.371 1.00 63.56 94 LEU A N 1
ATOM 755 C CA . LEU A 1 94 ? 12.241 -6.795 -0.968 1.00 63.56 94 LEU A CA 1
ATOM 756 C C . LEU A 1 94 ? 13.722 -6.908 -1.300 1.00 63.56 94 LEU A C 1
ATOM 758 O O . LEU A 1 94 ? 14.579 -6.235 -0.726 1.00 63.56 94 LEU A O 1
ATOM 762 N N . ASP A 1 95 ? 14.010 -7.804 -2.231 1.00 60.06 95 ASP A N 1
ATOM 763 C CA . ASP A 1 95 ? 15.271 -7.773 -2.936 1.00 60.06 95 ASP A CA 1
ATOM 764 C C . ASP A 1 95 ? 15.262 -6.486 -3.763 1.00 60.06 95 ASP A C 1
ATOM 766 O O . ASP A 1 95 ? 14.502 -6.344 -4.715 1.00 60.06 95 ASP A O 1
ATOM 770 N N . CYS A 1 96 ? 16.122 -5.524 -3.425 1.00 62.75 96 CYS A N 1
ATOM 771 C CA . CYS A 1 96 ? 16.338 -4.316 -4.234 1.00 62.75 96 CYS A CA 1
ATOM 772 C C . CYS A 1 96 ? 16.861 -4.615 -5.655 1.00 62.75 96 CYS A C 1
ATOM 774 O O . CYS A 1 96 ? 17.034 -3.698 -6.455 1.00 62.75 96 CYS A O 1
ATOM 776 N N . ASN A 1 97 ? 17.110 -5.895 -5.942 1.00 59.94 97 ASN A N 1
ATOM 777 C CA . ASN A 1 97 ? 17.555 -6.442 -7.214 1.00 59.94 97 ASN A CA 1
ATOM 778 C C . ASN A 1 97 ? 16.471 -7.270 -7.926 1.00 59.94 97 ASN A C 1
ATOM 780 O O . ASN A 1 97 ? 16.724 -7.740 -9.033 1.00 59.94 97 ASN A O 1
ATOM 784 N N . GLN A 1 98 ? 15.293 -7.466 -7.321 1.00 60.94 98 GLN A N 1
ATOM 785 C CA . GLN A 1 98 ? 14.167 -8.127 -7.974 1.00 60.94 98 GLN A CA 1
ATOM 786 C C . GLN A 1 98 ? 13.198 -7.050 -8.485 1.00 60.94 98 GLN A C 1
ATOM 788 O O . GLN A 1 98 ? 12.882 -6.113 -7.744 1.00 60.94 98 GLN A O 1
ATOM 793 N N . PRO A 1 99 ? 12.752 -7.113 -9.754 1.00 61.75 99 PRO A N 1
ATOM 794 C CA . PRO A 1 99 ? 11.745 -6.180 -10.235 1.00 61.75 99 PRO A CA 1
ATOM 795 C C . PRO A 1 99 ? 10.478 -6.347 -9.379 1.00 61.75 99 PRO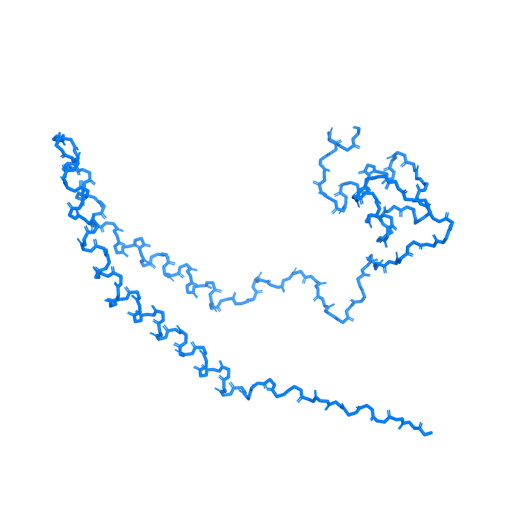 A C 1
ATOM 797 O O . PRO A 1 99 ? 10.078 -7.483 -9.127 1.00 61.75 99 PRO A O 1
ATOM 800 N N . PRO A 1 100 ? 9.860 -5.254 -8.894 1.00 70.50 100 PRO A N 1
ATOM 801 C CA . PRO A 1 100 ? 8.603 -5.355 -8.164 1.00 70.50 100 PRO A CA 1
ATOM 802 C C . PRO A 1 100 ? 7.541 -5.988 -9.069 1.00 70.50 100 PRO A C 1
ATOM 804 O O . PRO A 1 100 ? 7.429 -5.585 -10.225 1.00 70.50 100 PRO A O 1
ATOM 807 N N . ASP A 1 101 ? 6.748 -6.927 -8.543 1.00 80.50 101 ASP A N 1
ATOM 808 C CA . ASP A 1 101 ? 5.708 -7.645 -9.309 1.00 80.50 101 ASP A CA 1
ATOM 809 C C . ASP A 1 101 ? 4.667 -6.688 -9.928 1.00 80.50 101 ASP A C 1
ATOM 811 O O . ASP A 1 101 ? 4.104 -6.949 -10.988 1.00 80.50 101 ASP A O 1
ATOM 815 N N . HIS A 1 102 ? 4.483 -5.521 -9.303 1.00 85.69 102 HIS A N 1
ATOM 816 C CA . HIS A 1 102 ? 3.591 -4.448 -9.737 1.00 85.69 102 HIS A CA 1
ATOM 817 C C . HIS A 1 102 ? 4.354 -3.119 -9.880 1.00 85.69 102 HIS A C 1
ATOM 819 O O . HIS A 1 102 ? 4.268 -2.247 -9.001 1.00 85.69 102 HIS A O 1
ATOM 825 N N . PRO A 1 103 ? 5.145 -2.932 -10.955 1.00 87.81 103 PRO A N 1
ATOM 826 C CA . PRO A 1 103 ? 5.921 -1.717 -11.142 1.00 87.81 103 PRO A CA 1
ATOM 827 C C . PRO A 1 103 ? 5.003 -0.529 -11.436 1.00 87.81 103 PRO A C 1
ATOM 829 O O . PRO A 1 103 ? 3.988 -0.640 -12.138 1.00 87.81 103 PRO A O 1
ATOM 832 N N . PHE A 1 104 ? 5.399 0.631 -10.915 1.00 90.88 104 PHE A N 1
ATOM 833 C CA . PHE A 1 104 ? 4.762 1.894 -11.255 1.00 90.88 104 PHE A CA 1
ATOM 834 C C . PHE A 1 104 ? 5.015 2.218 -12.729 1.00 90.88 104 PHE A C 1
ATOM 836 O O . PHE A 1 104 ? 6.164 2.256 -13.173 1.00 90.88 104 PHE A O 1
ATOM 843 N N . ILE A 1 105 ? 3.944 2.499 -13.467 1.00 90.44 105 ILE A N 1
ATOM 844 C CA . ILE A 1 105 ? 4.009 3.035 -14.828 1.00 90.44 105 ILE A CA 1
ATOM 845 C C . ILE A 1 105 ? 3.142 4.297 -14.854 1.00 90.44 105 ILE A C 1
ATOM 847 O O . ILE A 1 105 ? 1.992 4.240 -14.402 1.00 90.44 105 ILE A O 1
ATOM 851 N N . PRO A 1 106 ? 3.672 5.436 -15.339 1.00 91.50 106 PRO A N 1
ATOM 852 C CA . PRO A 1 106 ? 2.885 6.654 -15.458 1.00 91.50 106 PRO A CA 1
ATOM 853 C C . PRO A 1 106 ? 1.710 6.446 -16.430 1.00 91.50 106 PRO A C 1
ATOM 855 O O . PRO A 1 106 ? 1.856 5.697 -17.399 1.00 91.50 106 PRO A O 1
ATOM 858 N N . PRO A 1 107 ? 0.559 7.101 -16.195 1.00 93.00 107 PRO A N 1
ATOM 859 C CA . PRO A 1 107 ? -0.590 7.000 -17.088 1.00 93.00 107 PRO A CA 1
ATOM 860 C C . PRO A 1 107 ? -0.253 7.552 -18.478 1.00 93.00 107 PRO A C 1
ATOM 862 O O . PRO A 1 107 ? 0.395 8.595 -18.609 1.00 93.00 107 PRO A O 1
ATOM 865 N N . GLY A 1 108 ? -0.706 6.851 -19.514 1.00 91.69 108 GLY A N 1
ATOM 866 C CA . GLY A 1 108 ? -0.667 7.322 -20.890 1.00 91.69 108 GLY A CA 1
ATOM 867 C C . GLY A 1 108 ? -1.701 8.424 -21.162 1.00 91.69 108 GLY A C 1
ATOM 868 O O . GLY A 1 108 ? -2.588 8.674 -20.348 1.00 91.69 108 GLY A O 1
ATOM 869 N N . PRO A 1 109 ? -1.640 9.074 -22.336 1.00 90.88 109 PRO A N 1
ATOM 870 C CA . PRO A 1 109 ? -2.548 10.168 -22.696 1.00 90.88 109 PRO A CA 1
ATOM 871 C C . PRO A 1 109 ? -4.020 9.745 -22.838 1.00 90.88 109 PRO A 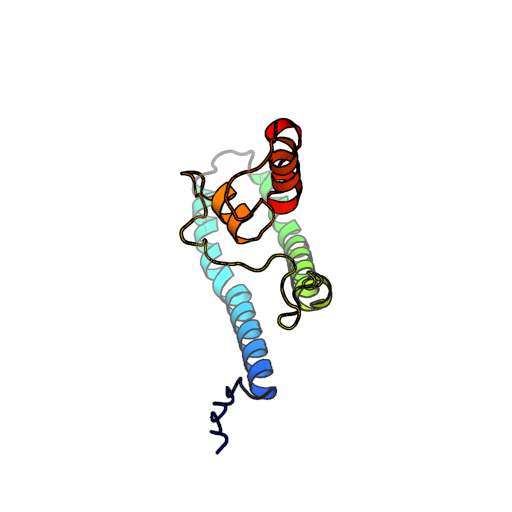C 1
ATOM 873 O O . PRO A 1 109 ? -4.902 10.593 -22.748 1.00 90.88 109 PRO A O 1
ATOM 876 N N . ASN A 1 110 ? -4.282 8.451 -23.052 1.00 91.00 110 ASN A N 1
ATOM 877 C CA . ASN A 1 110 ? -5.630 7.892 -23.186 1.00 91.00 110 ASN A CA 1
ATOM 878 C C . ASN A 1 110 ? -6.112 7.182 -21.907 1.00 91.00 110 ASN A C 1
ATOM 880 O O . ASN A 1 110 ? -7.219 6.647 -21.895 1.00 91.00 110 ASN A O 1
ATOM 884 N N . ASP A 1 111 ? -5.288 7.141 -20.855 1.00 93.38 111 ASP A N 1
ATOM 885 C CA . ASP A 1 111 ? -5.645 6.481 -19.603 1.00 93.38 111 ASP A CA 1
ATOM 886 C C . ASP A 1 111 ? -6.494 7.417 -18.741 1.00 93.38 111 ASP A C 1
ATOM 888 O O . ASP A 1 111 ? -6.143 8.573 -18.495 1.00 93.38 111 ASP A O 1
ATOM 892 N N . ILE A 1 112 ? -7.612 6.904 -18.235 1.00 91.88 112 ILE A N 1
ATOM 893 C CA . ILE A 1 112 ? -8.551 7.676 -17.426 1.00 91.88 112 ILE A CA 1
ATOM 894 C C . ILE A 1 112 ? -8.126 7.597 -15.962 1.00 91.88 112 ILE A C 1
ATOM 896 O O . ILE A 1 112 ? -7.832 6.526 -15.423 1.00 91.88 112 ILE A O 1
ATOM 900 N N . ARG A 1 113 ? -8.093 8.747 -15.292 1.00 94.62 113 ARG A N 1
ATOM 901 C CA . ARG A 1 113 ? -7.854 8.847 -13.851 1.00 94.62 113 ARG A CA 1
ATOM 902 C C . ARG A 1 113 ? -8.963 9.672 -13.221 1.00 94.62 113 ARG A C 1
ATOM 904 O O . ARG A 1 113 ? -9.333 10.727 -13.730 1.00 94.62 113 ARG A O 1
ATOM 911 N N . GLY A 1 114 ? -9.519 9.144 -12.138 1.00 90.38 114 GLY A N 1
ATOM 912 C CA . GLY A 1 114 ? -10.617 9.767 -11.410 1.00 90.38 114 GLY A CA 1
ATOM 913 C C . GLY A 1 114 ? -10.123 10.655 -10.266 1.00 90.38 114 GLY A C 1
ATOM 914 O O . GLY A 1 114 ? -8.916 10.795 -10.052 1.00 90.38 114 GLY A O 1
ATOM 915 N N . PRO A 1 115 ? -11.046 11.212 -9.467 1.00 95.19 115 PRO A N 1
ATOM 916 C CA . PRO A 1 115 ? -10.696 11.992 -8.281 1.00 95.19 115 PRO A CA 1
ATOM 917 C C . PRO A 1 115 ? -10.150 11.132 -7.126 1.00 95.19 115 PRO A C 1
ATOM 919 O O . PRO A 1 115 ? -9.569 11.673 -6.191 1.00 95.19 115 PRO A O 1
ATOM 922 N N . CYS A 1 116 ? -10.328 9.805 -7.162 1.00 92.38 116 CYS A N 1
ATOM 923 C CA . CYS A 1 116 ? -9.886 8.912 -6.093 1.00 92.38 116 CYS A CA 1
ATOM 924 C C . CYS A 1 116 ? -8.384 8.576 -6.219 1.00 92.38 116 CYS A C 1
ATOM 926 O O . CYS A 1 116 ? -7.984 7.885 -7.163 1.00 92.38 116 CYS A O 1
ATOM 928 N N . PRO A 1 117 ? -7.535 8.993 -5.260 1.00 93.06 117 PRO A N 1
ATOM 929 C CA . PRO A 1 117 ? -6.091 8.767 -5.336 1.00 93.06 117 PRO A CA 1
ATOM 930 C C . PRO A 1 117 ? -5.703 7.285 -5.201 1.00 93.06 117 PRO A C 1
ATOM 932 O O . PRO A 1 117 ? -4.717 6.851 -5.803 1.00 93.06 117 PRO A O 1
ATOM 935 N N . ALA A 1 118 ? -6.488 6.499 -4.456 1.00 91.00 118 ALA A N 1
ATOM 936 C CA . ALA A 1 118 ? -6.250 5.069 -4.272 1.00 91.00 118 ALA A CA 1
ATOM 937 C C . ALA A 1 118 ? -6.427 4.313 -5.601 1.00 91.00 118 ALA A C 1
ATOM 939 O O . ALA A 1 118 ? -5.510 3.650 -6.077 1.00 91.00 118 ALA A O 1
ATOM 940 N N . LEU A 1 119 ? -7.551 4.527 -6.289 1.00 93.38 119 LEU A N 1
ATOM 941 C CA . LEU A 1 119 ? -7.826 3.891 -7.584 1.00 93.38 119 LEU A CA 1
ATOM 942 C C . LEU A 1 119 ? -6.787 4.252 -8.651 1.00 93.38 119 LEU A C 1
ATOM 944 O O . LEU A 1 119 ? -6.349 3.397 -9.419 1.00 93.38 119 LEU A O 1
ATOM 948 N N . ASN A 1 120 ? -6.323 5.501 -8.648 1.00 94.25 120 ASN A N 1
ATOM 949 C CA . ASN A 1 120 ? -5.272 5.943 -9.560 1.00 94.25 120 ASN A CA 1
ATOM 950 C C . ASN A 1 120 ? -3.944 5.221 -9.297 1.00 94.25 120 ASN A C 1
ATOM 952 O O . ASN A 1 120 ? -3.245 4.844 -10.237 1.00 94.25 120 ASN A O 1
ATOM 956 N N . THR A 1 121 ? -3.605 4.999 -8.026 1.00 92.62 121 THR A N 1
ATOM 957 C CA . THR A 1 121 ? -2.409 4.244 -7.635 1.00 92.62 121 THR A CA 1
ATOM 958 C C . THR A 1 121 ? -2.527 2.785 -8.064 1.00 92.62 121 THR A C 1
ATOM 960 O O . THR A 1 121 ? -1.621 2.267 -8.713 1.00 92.62 121 THR A O 1
ATOM 963 N N . ALA A 1 122 ? -3.665 2.148 -7.793 1.00 92.94 122 ALA A N 1
ATOM 964 C CA . ALA A 1 122 ? -3.936 0.774 -8.203 1.00 92.94 122 ALA A CA 1
ATOM 965 C C . ALA A 1 122 ? -3.818 0.576 -9.726 1.00 92.94 122 ALA A C 1
ATOM 967 O O . ALA A 1 122 ? -3.157 -0.363 -10.175 1.00 92.94 122 ALA A O 1
ATOM 968 N N . ALA A 1 123 ? -4.359 1.505 -10.524 1.00 94.44 123 ALA A N 1
ATOM 969 C CA . ALA A 1 123 ? -4.226 1.491 -11.982 1.00 94.44 123 ALA A CA 1
ATOM 970 C C . ALA A 1 123 ? -2.774 1.731 -12.442 1.00 94.44 123 ALA A C 1
ATOM 972 O O . ALA A 1 123 ? -2.289 1.070 -13.357 1.00 94.44 123 ALA A O 1
ATOM 973 N N . ASN A 1 124 ? -2.023 2.621 -11.785 1.00 94.06 124 ASN A N 1
ATOM 974 C CA . ASN A 1 124 ? -0.610 2.866 -12.112 1.00 94.06 124 ASN A CA 1
ATOM 975 C C . ASN A 1 124 ? 0.314 1.694 -11.733 1.00 94.06 124 ASN A C 1
ATOM 977 O O . ASN A 1 124 ? 1.394 1.556 -12.310 1.00 94.06 124 ASN A O 1
ATOM 981 N N . HIS A 1 125 ? -0.104 0.836 -10.804 1.00 92.81 125 HIS A N 1
ATOM 982 C CA . HIS A 1 125 ? 0.607 -0.383 -10.412 1.00 92.81 125 HIS A CA 1
ATOM 983 C C . HIS A 1 125 ? 0.062 -1.653 -11.094 1.00 92.81 125 HIS A C 1
ATOM 985 O O . HIS A 1 125 ? 0.661 -2.718 -10.978 1.00 92.81 125 HIS A O 1
ATOM 991 N N . GLY A 1 126 ? -1.021 -1.552 -11.872 1.00 90.50 126 GLY A N 1
ATOM 992 C CA . GLY A 1 126 ? -1.590 -2.677 -12.618 1.00 90.50 126 GLY A CA 1
ATOM 993 C C . GLY A 1 126 ? -2.356 -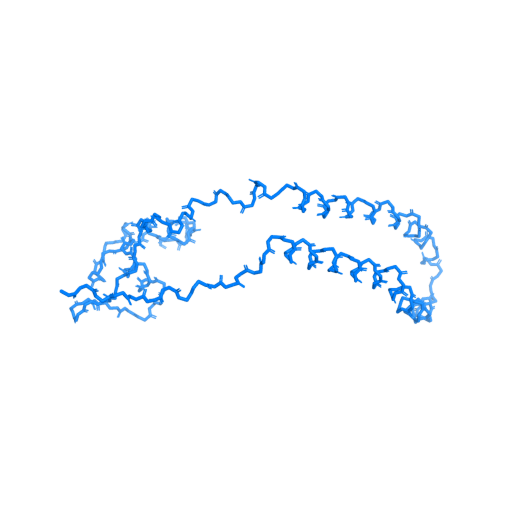3.691 -11.764 1.00 90.50 126 GLY A C 1
ATOM 994 O O . GLY A 1 126 ? -2.521 -4.820 -12.206 1.00 90.50 126 GLY A O 1
ATOM 995 N N . TYR A 1 127 ? -2.802 -3.307 -10.562 1.00 91.12 127 TYR A N 1
ATOM 996 C CA . TYR A 1 127 ? -3.816 -4.067 -9.810 1.00 91.12 127 TYR A CA 1
ATOM 997 C C . TYR A 1 127 ? -5.226 -3.850 -10.370 1.00 91.12 127 TYR A C 1
ATOM 999 O O . TYR A 1 127 ? -6.130 -4.635 -10.124 1.00 91.12 127 TYR A O 1
ATOM 1007 N N . LEU A 1 128 ? -5.389 -2.758 -11.112 1.00 92.31 128 LEU A N 1
ATOM 1008 C CA . LEU A 1 128 ? -6.539 -2.457 -11.943 1.00 92.31 128 LEU A CA 1
ATOM 1009 C C . LEU A 1 128 ? -6.070 -2.275 -13.379 1.00 92.31 128 LEU A C 1
ATOM 1011 O O . LEU A 1 128 ? -4.927 -1.859 -13.618 1.00 92.31 128 LEU A O 1
ATOM 1015 N N . ASN A 1 129 ? -6.975 -2.497 -14.327 1.00 92.75 129 ASN A N 1
ATOM 1016 C CA . ASN A 1 129 ? -6.765 -2.145 -15.721 1.00 92.75 129 ASN A CA 1
ATOM 1017 C C . ASN A 1 129 ? -6.188 -0.721 -15.847 1.00 92.75 129 ASN A C 1
ATOM 1019 O O . ASN A 1 129 ? -6.789 0.270 -15.423 1.00 92.75 129 ASN A O 1
ATOM 1023 N N . ARG A 1 130 ? -5.000 -0.624 -16.458 1.00 92.50 130 ARG A N 1
ATOM 1024 C CA . ARG A 1 130 ? -4.216 0.621 -16.551 1.00 92.50 130 ARG A CA 1
ATOM 1025 C C . ARG A 1 130 ? -4.943 1.732 -17.315 1.00 92.50 130 ARG A C 1
ATOM 1027 O O . ARG A 1 130 ? -4.698 2.906 -17.031 1.00 92.50 130 ARG A O 1
ATOM 1034 N N . SER A 1 131 ? -5.886 1.364 -18.186 1.00 90.56 131 SER A N 1
ATOM 1035 C CA . SER A 1 131 ? -6.761 2.303 -18.899 1.00 90.56 131 SER A CA 1
ATOM 1036 C C . SER A 1 131 ? -7.707 3.084 -17.979 1.00 90.56 131 SER A C 1
ATOM 1038 O O . SER A 1 131 ? -8.227 4.120 -18.383 1.00 90.56 131 SER A O 1
ATOM 1040 N N . GLY A 1 132 ? -7.917 2.628 -16.738 1.00 89.19 132 GLY A N 1
ATOM 1041 C CA . GLY A 1 132 ? -8.858 3.235 -15.792 1.00 89.19 132 GLY A CA 1
ATOM 1042 C C . GLY A 1 132 ? -10.315 2.801 -15.984 1.00 89.19 132 GLY A C 1
ATOM 1043 O O . GLY A 1 132 ? -11.191 3.335 -15.309 1.00 89.19 132 GLY A O 1
ATOM 1044 N N . ILE A 1 133 ? -10.578 1.840 -16.876 1.00 90.81 133 ILE A N 1
ATOM 1045 C CA . ILE A 1 133 ? -11.896 1.229 -17.093 1.00 90.81 133 ILE A CA 1
ATOM 1046 C C . ILE A 1 133 ? -11.829 -0.222 -16.611 1.00 90.81 133 ILE A C 1
ATOM 1048 O O . ILE A 1 133 ? -11.040 -1.013 -17.123 1.00 90.81 133 ILE A O 1
ATOM 1052 N N . THR A 1 134 ? -12.647 -0.561 -15.619 1.00 91.56 134 THR A N 1
ATOM 1053 C CA . THR A 1 134 ? -12.608 -1.845 -14.904 1.00 91.56 134 THR A CA 1
ATOM 1054 C C . THR A 1 134 ? -14.018 -2.350 -14.594 1.00 91.56 134 THR A C 1
ATOM 1056 O O . THR A 1 134 ? -14.985 -1.590 -14.680 1.00 91.56 134 THR A O 1
ATOM 1059 N N . ASN A 1 135 ? -14.129 -3.626 -14.226 1.00 92.81 135 ASN A N 1
ATOM 1060 C CA . ASN A 1 135 ? -15.363 -4.242 -13.747 1.00 92.81 135 ASN A CA 1
ATOM 1061 C C . ASN A 1 135 ? -15.439 -4.195 -12.216 1.00 92.81 135 ASN A C 1
ATOM 1063 O O . ASN A 1 135 ? -14.424 -4.085 -11.534 1.00 92.81 135 ASN A O 1
ATOM 1067 N N . PHE A 1 136 ? -16.647 -4.340 -11.673 1.00 92.50 136 PHE A N 1
ATOM 1068 C CA . PHE A 1 136 ? -16.866 -4.340 -10.226 1.00 92.50 136 PHE A CA 1
ATOM 1069 C C . PHE A 1 136 ? -16.068 -5.440 -9.504 1.00 92.50 136 PHE A C 1
ATOM 1071 O O . PHE A 1 136 ? -15.404 -5.159 -8.512 1.00 92.50 136 PHE A O 1
ATOM 1078 N N . ASP A 1 137 ? -16.042 -6.657 -10.049 1.00 93.06 137 ASP A N 1
ATOM 1079 C CA . ASP A 1 137 ? -15.340 -7.790 -9.431 1.00 93.06 137 ASP A CA 1
ATOM 1080 C C . ASP A 1 137 ? -13.822 -7.554 -9.321 1.00 93.06 137 ASP A C 1
ATOM 1082 O O . ASP A 1 137 ? -13.214 -7.841 -8.293 1.00 93.06 137 ASP A O 1
ATOM 1086 N N . GLU A 1 138 ? -13.210 -6.971 -10.358 1.00 92.88 138 GLU A N 1
ATOM 1087 C CA . GLU A 1 138 ? -11.784 -6.603 -10.366 1.00 92.88 138 GLU A CA 1
ATOM 1088 C C . GLU A 1 138 ? -11.493 -5.519 -9.314 1.00 92.88 138 GLU A C 1
ATOM 1090 O O . GLU A 1 138 ? -10.468 -5.550 -8.634 1.00 92.88 138 GLU A O 1
ATOM 1095 N N . LEU A 1 139 ? -12.436 -4.596 -9.125 1.00 92.75 139 LEU A N 1
ATOM 1096 C CA . LEU A 1 139 ? -12.389 -3.543 -8.117 1.00 92.75 139 LEU A CA 1
ATOM 1097 C C . LEU A 1 139 ? -12.425 -4.107 -6.688 1.00 92.75 139 LEU A C 1
ATOM 1099 O O . LEU A 1 139 ? -11.670 -3.642 -5.833 1.00 92.75 139 LEU A O 1
ATOM 1103 N N . VAL A 1 140 ? -13.276 -5.101 -6.422 1.00 93.75 140 VAL A N 1
ATOM 1104 C CA . VAL A 1 140 ? -13.376 -5.771 -5.112 1.00 93.75 140 VAL A CA 1
ATOM 1105 C C . VAL A 1 140 ? -12.097 -6.552 -4.807 1.00 93.75 140 VAL A C 1
ATOM 1107 O O . VAL A 1 140 ? -11.530 -6.403 -3.723 1.00 93.75 140 VAL A O 1
ATOM 1110 N N . ILE A 1 141 ? -11.603 -7.328 -5.776 1.00 92.00 141 ILE A N 1
ATOM 1111 C CA . ILE A 1 141 ? -10.377 -8.129 -5.632 1.00 92.00 141 ILE A CA 1
ATOM 1112 C C . ILE A 1 141 ? -9.165 -7.219 -5.401 1.00 92.00 141 ILE A C 1
ATOM 1114 O O . ILE A 1 141 ? -8.400 -7.433 -4.465 1.00 92.00 141 ILE A O 1
ATOM 1118 N N . MET A 1 142 ? -9.027 -6.137 -6.174 1.00 92.75 142 MET A N 1
ATOM 1119 C CA . MET A 1 142 ? -7.937 -5.176 -5.985 1.00 92.75 142 MET A CA 1
ATOM 1120 C C . MET A 1 142 ? -7.952 -4.548 -4.588 1.00 92.75 142 MET A C 1
ATOM 1122 O O . MET A 1 142 ? -6.899 -4.399 -3.968 1.00 92.75 142 MET A O 1
ATOM 1126 N N . GLN A 1 143 ? -9.126 -4.170 -4.079 1.00 93.19 143 GLN A N 1
ATOM 1127 C CA . GLN A 1 143 ? -9.246 -3.566 -2.751 1.00 93.19 143 GLN A CA 1
ATOM 1128 C C . GLN A 1 143 ? -8.775 -4.520 -1.643 1.00 93.19 143 GLN A C 1
ATOM 1130 O O . GLN A 1 143 ? -8.160 -4.076 -0.668 1.00 93.19 143 GLN A O 1
ATOM 1135 N N . GLN A 1 144 ? -9.002 -5.821 -1.817 1.00 92.56 144 GLN A N 1
ATOM 1136 C CA . GLN A 1 144 ? -8.510 -6.862 -0.917 1.00 92.56 144 GLN A CA 1
ATOM 1137 C C . GLN A 1 144 ? -6.999 -7.067 -1.069 1.00 92.56 144 GLN A C 1
ATOM 1139 O O . GLN A 1 144 ? -6.275 -7.005 -0.079 1.00 92.56 144 GLN A O 1
ATOM 1144 N N . ASP A 1 145 ? -6.505 -7.225 -2.295 1.00 89.44 145 ASP A N 1
ATOM 1145 C CA . ASP A 1 145 ? -5.109 -7.594 -2.548 1.00 89.44 145 ASP A CA 1
ATOM 1146 C C . ASP A 1 145 ? -4.123 -6.441 -2.301 1.00 89.44 145 ASP A C 1
ATOM 1148 O O . ASP A 1 145 ? -3.040 -6.647 -1.750 1.00 89.44 145 ASP A O 1
ATOM 1152 N N . LEU A 1 146 ? -4.485 -5.212 -2.683 1.00 90.81 146 LEU A N 1
ATOM 1153 C CA . LEU A 1 146 ? -3.607 -4.043 -2.579 1.00 90.81 146 LEU A CA 1
ATOM 1154 C C . LEU A 1 146 ? -3.760 -3.304 -1.246 1.00 90.81 146 LEU A C 1
ATOM 1156 O O . LEU A 1 146 ? -2.767 -2.872 -0.656 1.00 90.81 146 LEU A O 1
ATOM 1160 N N . TYR A 1 147 ? -4.999 -3.118 -0.787 1.00 91.75 147 TYR A N 1
ATOM 1161 C CA . TYR A 1 147 ? -5.306 -2.292 0.385 1.00 91.75 147 TYR A CA 1
ATOM 1162 C C . TYR A 1 147 ? -5.744 -3.091 1.606 1.00 91.75 147 TYR A C 1
ATOM 1164 O O . TYR A 1 147 ? -5.914 -2.500 2.674 1.00 91.75 147 TYR A O 1
ATOM 1172 N N . ASN A 1 148 ? -5.876 -4.415 1.480 1.00 93.38 148 ASN A N 1
ATOM 1173 C CA . ASN A 1 148 ? -6.307 -5.291 2.563 1.00 93.38 148 ASN A CA 1
ATOM 1174 C C . ASN A 1 148 ? -7.645 -4.840 3.178 1.00 93.38 148 ASN A C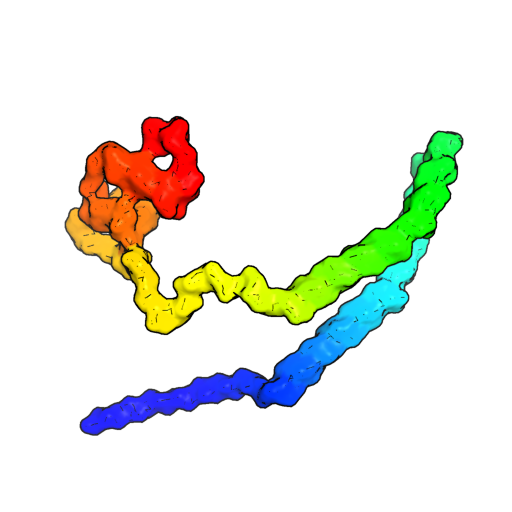 1
ATOM 1176 O O . ASN A 1 148 ? -7.835 -4.854 4.397 1.00 93.38 148 ASN A O 1
ATOM 1180 N N . ILE A 1 149 ? -8.559 -4.390 2.317 1.00 92.00 149 ILE A N 1
ATOM 1181 C CA . ILE A 1 149 ? -9.919 -3.995 2.679 1.00 92.00 149 ILE A CA 1
ATOM 1182 C C . ILE A 1 149 ? -10.757 -5.269 2.826 1.00 92.00 149 ILE A C 1
ATOM 1184 O O . ILE A 1 149 ? -10.722 -6.143 1.966 1.00 92.00 149 ILE A O 1
ATOM 1188 N N . GLY A 1 150 ? -11.506 -5.399 3.924 1.00 91.38 150 GLY A N 1
ATOM 1189 C CA . GLY A 1 150 ? -12.407 -6.540 4.119 1.00 91.38 150 GLY A CA 1
ATOM 1190 C C . GLY A 1 150 ? -13.541 -6.552 3.088 1.00 91.38 150 GLY A C 1
ATOM 1191 O O . GLY A 1 150 ? -13.986 -5.493 2.660 1.00 91.38 150 GLY A O 1
ATOM 1192 N N . LEU A 1 151 ? -14.042 -7.741 2.723 1.00 90.12 151 LEU A N 1
ATOM 1193 C CA . LEU A 1 151 ? -15.107 -7.898 1.715 1.00 90.12 151 LEU A CA 1
ATOM 1194 C C . LEU A 1 151 ? -16.335 -7.012 1.986 1.00 90.12 151 LEU A C 1
ATOM 1196 O O . LEU A 1 151 ? -16.888 -6.455 1.051 1.00 90.12 151 LEU A O 1
ATOM 1200 N N . ASP A 1 152 ? -16.705 -6.840 3.255 1.00 90.38 152 ASP A N 1
ATOM 1201 C CA . ASP A 1 152 ? -17.839 -6.013 3.693 1.00 90.38 152 ASP A CA 1
ATOM 1202 C C . ASP A 1 152 ? -17.702 -4.522 3.329 1.00 90.38 152 ASP A C 1
ATOM 1204 O O . ASP A 1 152 ? -18.694 -3.835 3.126 1.00 90.38 152 ASP A O 1
ATOM 1208 N N . LEU A 1 153 ? -16.468 -4.020 3.216 1.00 89.38 153 LEU A N 1
ATOM 1209 C CA . LEU A 1 153 ? -16.177 -2.627 2.860 1.00 89.38 153 LEU A CA 1
ATOM 1210 C C . LEU A 1 153 ? -15.859 -2.443 1.371 1.00 89.38 153 LEU A C 1
ATOM 1212 O O . LEU A 1 153 ? -15.770 -1.308 0.909 1.00 89.38 153 LEU A O 1
ATOM 1216 N N . ALA A 1 154 ? -15.605 -3.537 0.651 1.00 85.25 154 ALA A N 1
ATOM 1217 C CA . ALA A 1 154 ? -15.182 -3.504 -0.744 1.00 85.25 154 ALA A CA 1
ATOM 1218 C C . ALA A 1 154 ? -16.362 -3.524 -1.734 1.00 85.25 154 ALA A C 1
ATOM 1220 O O . ALA A 1 154 ? -16.145 -3.205 -2.906 1.00 85.25 154 ALA A O 1
ATOM 1221 N N . ILE A 1 155 ? -17.564 -3.905 -1.270 1.00 84.44 155 ILE A N 1
ATOM 1222 C CA . ILE A 1 155 ? -18.802 -4.022 -2.061 1.00 84.44 155 ILE A CA 1
ATOM 1223 C C . ILE A 1 155 ? -19.687 -2.773 -2.023 1.00 84.44 155 ILE A C 1
ATOM 1225 O O . ILE A 1 155 ? -19.659 -2.038 -1.012 1.00 84.44 155 ILE A O 1
#